Protein AF-A0A822FLK3-F1 (afdb_monomer_lite)

Radius of gyration: 13.86 Å; chains: 1; bounding box: 39×20×30 Å

Secondary structure (DSSP, 8-state):
-----------SEEEEE-EEETTEEE--TTS-EEE-SSS-EEEEEEE-GGGGSTTTTT-

InterPro domains:
  IPR013783 Immunoglobulin-like fold [G3DSA:2.60.40.10] (1-59)
  IPR014756 Immunoglobulin E-set [SSF81296] (1-48)
  IPR032640 AMP-activated protein kinase, glycogen-binding domain [PF16561] (2-52)
  IPR050827 CRP1/MDG1 DNA-binding & kinase subunit [PTHR10343] (1-58)

pLDDT: mean 88.9, std 11.25, range [54.66, 97.62]

Sequence (59 aa):
DNDFVAILELPEGEHEYKFQIDGRWEYDINEPSKDDDRNGRNNIVTVKKSDFEVMEALT

Structure (mmCIF, N/CA/C/O backbone):
data_AF-A0A822FLK3-F1
#
_entry.id   AF-A0A822FLK3-F1
#
loop_
_atom_site.group_PDB
_atom_site.id
_atom_site.type_symbol
_atom_site.label_atom_id
_atom_site.label_alt_id
_atom_site.label_comp_id
_atom_site.label_asym_id
_atom_site.label_entity_id
_atom_site.label_seq_id
_atom_site.pdbx_PDB_ins_code
_atom_site.Cartn_x
_atom_site.Cartn_y
_atom_site.Cartn_z
_atom_site.occupancy
_atom_site.B_iso_or_equiv
_atom_site.auth_seq_id
_atom_site.auth_comp_id
_atom_site.auth_asym_id
_atom_site.auth_atom_id
_atom_site.pdbx_PDB_model_num
ATOM 1 N N . ASP A 1 1 ? -8.453 3.811 -18.254 1.00 67.00 1 ASP A N 1
ATOM 2 C CA . ASP A 1 1 ? -8.114 2.373 -18.304 1.00 67.00 1 ASP A CA 1
ATOM 3 C C . ASP A 1 1 ? -6.620 2.102 -18.143 1.00 67.00 1 ASP A C 1
ATOM 5 O O . ASP A 1 1 ? -6.081 1.281 -18.866 1.00 67.00 1 ASP A O 1
ATOM 9 N N . ASN A 1 2 ? -5.948 2.752 -17.184 1.00 83.81 2 ASN A N 1
ATOM 10 C CA . ASN A 1 2 ? -4.532 2.487 -16.863 1.00 83.81 2 ASN A CA 1
ATOM 11 C C . ASN A 1 2 ? -4.332 2.188 -15.365 1.00 83.81 2 ASN A C 1
ATOM 13 O O . ASN A 1 2 ? -3.219 2.295 -14.855 1.00 83.81 2 ASN A O 1
ATOM 17 N N . ASP A 1 3 ? -5.405 1.817 -14.667 1.00 92.00 3 ASP A N 1
ATOM 18 C CA . ASP A 1 3 ? -5.367 1.593 -13.227 1.00 92.00 3 ASP A CA 1
ATOM 19 C C . ASP A 1 3 ? -5.148 0.104 -12.952 1.00 92.00 3 ASP A C 1
ATOM 21 O O . ASP A 1 3 ? -5.818 -0.757 -13.528 1.00 92.00 3 ASP A O 1
ATOM 25 N N . PHE A 1 4 ? -4.214 -0.194 -12.052 1.00 92.69 4 PHE A N 1
ATOM 26 C CA . PHE A 1 4 ? -3.985 -1.537 -11.533 1.00 92.69 4 PHE A CA 1
ATOM 27 C C . PHE A 1 4 ? -4.591 -1.616 -10.135 1.00 92.69 4 PHE A C 1
ATOM 29 O O . PHE A 1 4 ? -4.196 -0.864 -9.247 1.00 92.69 4 PHE A O 1
ATOM 36 N N . VAL A 1 5 ? -5.554 -2.518 -9.937 1.00 93.50 5 VAL A N 1
ATOM 37 C CA . VAL A 1 5 ? -6.299 -2.633 -8.677 1.00 93.50 5 VAL A CA 1
ATOM 38 C C . VAL A 1 5 ? -6.356 -4.090 -8.234 1.00 93.50 5 VAL A C 1
ATOM 40 O O . VAL A 1 5 ? -6.582 -4.989 -9.045 1.00 93.50 5 VAL A O 1
ATOM 43 N N . ALA A 1 6 ? -6.185 -4.312 -6.933 1.00 93.44 6 ALA A N 1
ATOM 44 C CA . ALA A 1 6 ? -6.422 -5.588 -6.276 1.00 93.44 6 ALA A CA 1
ATOM 45 C C . ALA A 1 6 ? -7.239 -5.359 -4.999 1.00 93.44 6 ALA A C 1
ATOM 47 O O . ALA A 1 6 ? -7.033 -4.371 -4.297 1.00 93.44 6 ALA A O 1
ATOM 48 N N . ILE A 1 7 ? -8.155 -6.280 -4.702 1.00 92.75 7 ILE A N 1
ATOM 49 C CA . ILE A 1 7 ? -8.949 -6.272 -3.469 1.00 92.75 7 ILE A CA 1
ATOM 50 C C . ILE A 1 7 ? -8.494 -7.463 -2.631 1.00 92.75 7 ILE A C 1
ATOM 52 O O . ILE A 1 7 ? -8.541 -8.602 -3.099 1.00 92.75 7 ILE A O 1
ATOM 56 N N . LEU A 1 8 ? -8.031 -7.189 -1.412 1.00 92.56 8 LEU A N 1
ATOM 57 C CA . LEU A 1 8 ? -7.584 -8.189 -0.450 1.00 92.56 8 LEU A CA 1
ATOM 58 C C . LEU A 1 8 ? -8.303 -7.975 0.882 1.00 92.56 8 LEU A C 1
ATOM 60 O O . LEU A 1 8 ? -8.434 -6.844 1.344 1.00 92.56 8 LEU A O 1
ATOM 64 N N . GLU A 1 9 ? -8.732 -9.067 1.511 1.00 91.50 9 GLU A N 1
ATOM 65 C CA . GLU A 1 9 ? -9.210 -9.040 2.893 1.00 91.50 9 GLU A CA 1
ATOM 66 C C . GLU A 1 9 ? -8.009 -9.047 3.844 1.00 91.50 9 GLU A C 1
ATOM 68 O O . GLU A 1 9 ? -7.170 -9.949 3.793 1.00 91.50 9 GLU A O 1
ATOM 73 N N . LEU A 1 10 ? -7.927 -8.040 4.713 1.00 93.38 10 LEU A N 1
ATOM 74 C CA . LEU A 1 10 ? -6.863 -7.887 5.702 1.00 93.38 10 LEU A CA 1
ATOM 75 C C . LEU A 1 10 ? -7.468 -7.782 7.111 1.00 93.38 10 LEU A C 1
ATOM 77 O O . LEU A 1 10 ? -8.514 -7.151 7.274 1.00 93.38 10 LEU A O 1
ATOM 81 N N . PRO A 1 11 ? -6.830 -8.369 8.142 1.00 94.75 11 PRO A N 1
ATOM 82 C CA . PRO A 1 11 ? -7.207 -8.130 9.535 1.00 94.75 11 PRO A CA 1
ATOM 83 C C . PRO A 1 11 ? -7.108 -6.647 9.922 1.00 94.75 11 PRO A C 1
ATOM 85 O O . PRO A 1 11 ? -6.372 -5.889 9.296 1.00 94.75 11 PRO A O 1
ATOM 88 N N . GLU A 1 12 ? -7.782 -6.238 10.998 1.00 94.88 12 GLU A N 1
ATOM 89 C CA . GLU A 1 12 ? -7.602 -4.898 11.575 1.00 94.88 12 GLU A CA 1
ATOM 90 C C . GLU A 1 12 ? -6.139 -4.675 11.990 1.00 94.88 12 GLU A C 1
ATOM 92 O O . GLU A 1 12 ? -5.502 -5.565 12.562 1.00 94.88 12 GLU A O 1
ATOM 97 N N . GLY A 1 13 ? -5.611 -3.484 11.709 1.00 95.62 13 GLY A N 1
ATOM 98 C CA . GLY A 1 13 ? -4.245 -3.107 12.057 1.00 95.62 13 GLY A CA 1
ATOM 99 C C . GLY A 1 13 ? -3.502 -2.375 10.945 1.00 95.62 13 GLY A C 1
ATOM 100 O O . GLY A 1 13 ? -4.060 -2.016 9.908 1.00 95.62 13 GLY A O 1
ATOM 101 N N . GLU A 1 14 ? -2.219 -2.127 11.199 1.00 97.00 14 GLU A N 1
ATOM 102 C CA . GLU A 1 14 ? -1.296 -1.538 10.234 1.00 97.00 14 GLU A CA 1
ATOM 103 C C . GLU A 1 14 ? -0.678 -2.629 9.355 1.00 97.00 14 GLU A C 1
ATOM 105 O O . GLU A 1 14 ? -0.133 -3.608 9.867 1.00 97.00 14 GLU A O 1
ATOM 110 N N . HIS A 1 15 ? -0.724 -2.430 8.040 1.00 96.44 15 HIS A N 1
ATOM 111 C CA . HIS A 1 15 ? -0.141 -3.334 7.054 1.00 96.44 15 HIS A CA 1
ATOM 112 C C . HIS A 1 15 ? 0.812 -2.581 6.140 1.00 96.44 15 HIS A C 1
ATOM 114 O O . HIS A 1 15 ? 0.520 -1.475 5.682 1.00 96.44 15 HIS A O 1
ATOM 120 N N . GLU A 1 16 ? 1.942 -3.211 5.847 1.00 96.69 16 GLU A N 1
ATOM 121 C CA . GLU A 1 16 ? 2.927 -2.707 4.899 1.00 96.69 16 GLU A CA 1
ATOM 122 C C . GLU A 1 16 ? 2.755 -3.356 3.539 1.00 96.69 16 GLU A C 1
ATOM 124 O O . GLU A 1 16 ? 2.560 -4.568 3.438 1.00 96.69 16 GLU A O 1
ATOM 129 N N . TYR A 1 17 ? 2.899 -2.561 2.485 1.00 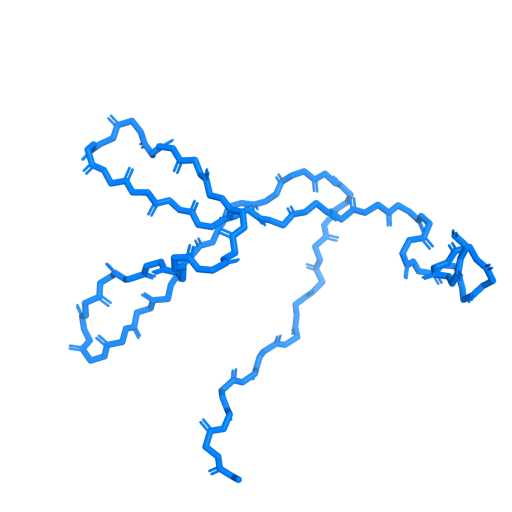95.94 17 TYR A N 1
ATOM 130 C CA . TYR A 1 17 ? 2.856 -3.060 1.121 1.00 95.94 17 TYR A CA 1
ATOM 131 C C . TYR A 1 17 ? 3.845 -2.331 0.213 1.00 95.94 17 TYR A C 1
ATOM 133 O O . TYR A 1 17 ? 4.369 -1.259 0.527 1.00 95.94 17 TYR A O 1
ATOM 141 N N . LYS A 1 18 ? 4.120 -2.957 -0.931 1.00 95.62 18 LYS A N 1
ATOM 142 C CA . LYS A 1 18 ? 4.986 -2.429 -1.983 1.00 95.62 18 LYS A CA 1
ATOM 143 C C . LYS A 1 18 ? 4.568 -3.014 -3.324 1.00 95.62 18 LYS A C 1
ATOM 145 O O . LYS A 1 18 ? 4.107 -4.155 -3.375 1.00 95.62 18 LYS A O 1
ATOM 150 N N . PHE A 1 19 ? 4.751 -2.264 -4.404 1.00 95.81 19 PHE A N 1
ATOM 151 C CA . PHE A 1 19 ? 4.420 -2.725 -5.747 1.00 95.81 19 PHE A CA 1
ATOM 152 C C . PHE A 1 19 ? 5.662 -3.252 -6.457 1.00 95.81 19 PHE A C 1
ATOM 154 O O . PHE A 1 19 ? 6.746 -2.682 -6.346 1.00 95.81 19 PHE A O 1
ATOM 161 N N . GLN A 1 20 ? 5.502 -4.337 -7.215 1.00 95.88 20 GLN A N 1
ATOM 162 C CA . GLN A 1 20 ? 6.530 -4.790 -8.144 1.00 95.88 20 GLN A CA 1
ATOM 163 C C . GLN A 1 20 ? 6.168 -4.332 -9.561 1.00 95.88 20 GLN A C 1
ATOM 165 O O . GLN A 1 20 ? 5.310 -4.932 -10.205 1.00 95.88 20 GLN A O 1
ATOM 170 N N . ILE A 1 21 ? 6.824 -3.276 -10.043 1.00 95.56 21 ILE A N 1
ATOM 171 C CA . ILE A 1 21 ? 6.591 -2.676 -11.363 1.00 95.56 21 ILE A CA 1
ATOM 172 C C . ILE A 1 21 ? 7.783 -3.025 -12.251 1.00 95.56 21 ILE A C 1
ATOM 174 O O . ILE A 1 21 ? 8.923 -2.699 -11.924 1.00 95.56 21 ILE A O 1
ATOM 178 N N . ASP A 1 22 ? 7.537 -3.753 -13.342 1.00 95.94 22 ASP A N 1
ATOM 179 C CA . ASP A 1 22 ? 8.575 -4.196 -14.286 1.00 95.94 22 ASP A CA 1
ATOM 180 C C . ASP A 1 22 ? 9.781 -4.880 -13.607 1.00 95.94 22 ASP A C 1
ATOM 182 O O . ASP A 1 22 ? 10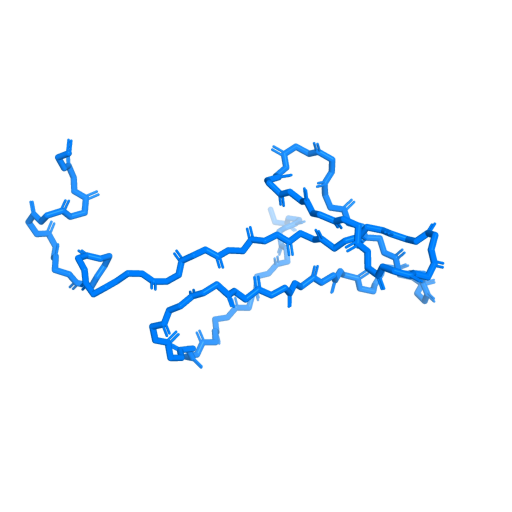.945 -4.685 -13.964 1.00 95.94 22 ASP A O 1
ATOM 186 N N . GLY A 1 23 ? 9.501 -5.687 -12.577 1.00 96.12 23 GLY A N 1
ATOM 187 C CA . GLY A 1 23 ? 10.509 -6.426 -11.810 1.00 96.12 23 GLY A CA 1
ATOM 188 C C . GLY A 1 23 ? 11.231 -5.613 -10.730 1.00 96.12 23 GLY A C 1
ATOM 189 O O . GLY A 1 23 ? 12.090 -6.166 -10.041 1.00 96.12 23 GLY A O 1
ATOM 190 N N . ARG A 1 24 ? 10.882 -4.337 -10.537 1.00 94.94 24 ARG A N 1
ATOM 191 C CA . ARG A 1 24 ? 11.451 -3.459 -9.503 1.00 94.94 24 ARG A CA 1
ATOM 192 C C . ARG A 1 24 ? 10.462 -3.226 -8.372 1.00 94.94 24 ARG A C 1
ATOM 194 O O . ARG A 1 24 ? 9.271 -3.078 -8.611 1.00 94.94 24 ARG A O 1
ATOM 201 N N . TRP A 1 25 ? 10.969 -3.203 -7.144 1.00 94.56 25 TRP A N 1
ATOM 202 C CA . TRP A 1 25 ? 10.175 -2.923 -5.952 1.00 94.56 25 TRP A CA 1
ATOM 203 C C . TRP A 1 25 ? 10.086 -1.419 -5.720 1.00 94.56 25 TRP A C 1
ATOM 205 O O . TRP A 1 25 ? 11.072 -0.801 -5.324 1.00 94.56 25 TRP A O 1
ATOM 215 N N . GLU A 1 26 ? 8.895 -0.865 -5.895 1.00 95.12 26 GLU A N 1
ATOM 216 C CA . GLU A 1 26 ? 8.606 0.564 -5.806 1.00 95.12 26 GLU A CA 1
ATOM 217 C C . GLU A 1 26 ? 7.511 0.814 -4.762 1.00 95.12 26 GLU A C 1
ATOM 219 O O . GLU A 1 26 ? 6.584 0.016 -4.607 1.00 95.12 26 GLU A 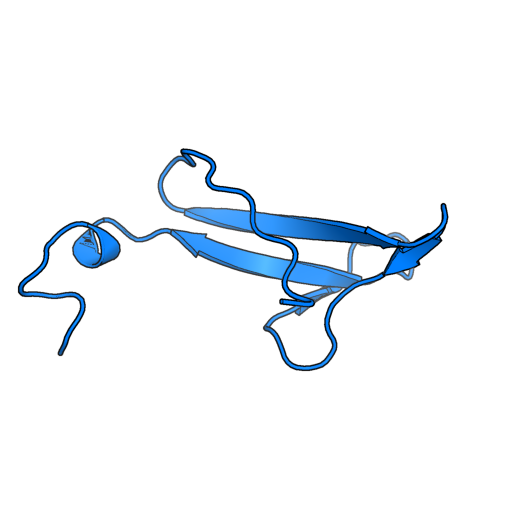O 1
ATOM 224 N N . TYR A 1 27 ? 7.626 1.921 -4.032 1.00 95.81 27 TYR A N 1
ATOM 225 C CA . TYR A 1 27 ? 6.578 2.424 -3.142 1.00 95.81 27 TYR A CA 1
ATOM 226 C C . TYR A 1 27 ? 6.012 3.715 -3.742 1.00 95.81 27 TYR A C 1
ATOM 228 O O . TYR A 1 27 ? 6.724 4.437 -4.443 1.00 95.81 27 TYR A O 1
ATOM 236 N N . ASP A 1 28 ? 4.748 4.019 -3.477 1.00 95.44 28 ASP A N 1
ATOM 237 C CA . ASP A 1 28 ? 4.145 5.285 -3.874 1.00 95.44 28 ASP A CA 1
ATOM 238 C C . ASP A 1 28 ? 4.600 6.401 -2.927 1.00 95.44 28 ASP A C 1
ATOM 240 O O . ASP A 1 28 ? 4.389 6.340 -1.716 1.00 95.44 28 ASP A O 1
ATOM 244 N N . ILE A 1 29 ? 5.233 7.435 -3.474 1.00 94.81 29 ILE A N 1
ATOM 245 C CA . ILE A 1 29 ? 5.712 8.591 -2.708 1.00 94.81 29 ILE A CA 1
ATOM 246 C C . ILE A 1 29 ? 4.574 9.476 -2.177 1.00 94.81 29 ILE A C 1
ATOM 248 O O . ILE A 1 29 ? 4.795 10.260 -1.254 1.00 94.81 29 ILE A O 1
ATOM 252 N N . ASN A 1 30 ? 3.376 9.370 -2.752 1.00 96.31 30 ASN A N 1
ATOM 253 C CA . ASN A 1 30 ? 2.223 10.183 -2.372 1.00 96.31 30 ASN A CA 1
ATOM 254 C C . ASN A 1 30 ? 1.407 9.560 -1.232 1.00 96.31 30 ASN A C 1
ATOM 256 O O . ASN A 1 30 ? 0.593 10.252 -0.626 1.00 96.31 30 ASN A O 1
ATOM 260 N N . GLU A 1 31 ? 1.647 8.286 -0.921 1.00 96.38 31 GLU A N 1
ATOM 261 C CA . GLU A 1 31 ? 0.951 7.546 0.130 1.00 96.38 31 GLU A CA 1
ATOM 262 C C . GLU A 1 31 ? 1.796 7.456 1.416 1.00 96.38 31 GLU A C 1
ATOM 264 O O . GLU A 1 31 ? 3.035 7.525 1.369 1.00 96.38 31 GLU A O 1
ATOM 269 N N . PRO A 1 32 ? 1.166 7.262 2.592 1.00 97.06 32 PRO A N 1
ATOM 270 C CA . PRO A 1 32 ? 1.884 7.013 3.837 1.00 97.06 32 PRO A CA 1
ATOM 271 C C . PRO A 1 32 ? 2.901 5.876 3.685 1.00 97.06 32 PRO A C 1
ATOM 273 O O . PRO A 1 32 ? 2.632 4.864 3.038 1.00 97.06 32 PRO A O 1
ATOM 276 N N . SER A 1 33 ? 4.090 6.040 4.268 1.00 96.94 33 SER A N 1
ATOM 277 C CA . SER A 1 33 ? 5.182 5.066 4.158 1.00 96.94 33 SER A CA 1
ATOM 278 C C . SER A 1 33 ? 6.133 5.112 5.351 1.00 96.94 33 SER A C 1
ATOM 280 O O . SER A 1 33 ? 6.353 6.175 5.940 1.00 96.94 33 SER A O 1
ATOM 282 N N . LYS A 1 34 ? 6.759 3.974 5.664 1.00 96.38 34 LYS A N 1
ATOM 283 C CA . LYS A 1 34 ? 7.824 3.844 6.675 1.00 96.38 34 LYS A CA 1
ATOM 284 C C . LYS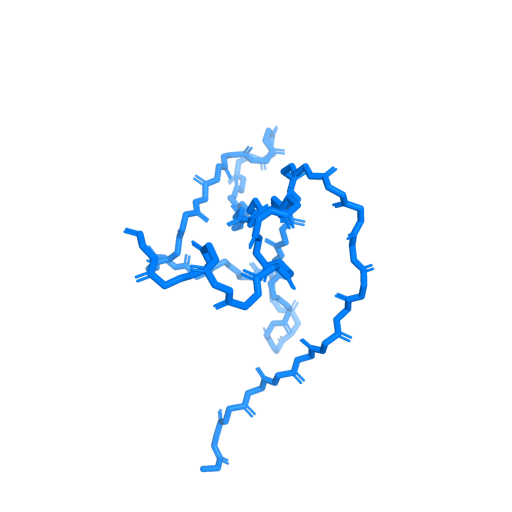 A 1 34 ? 9.042 3.121 6.125 1.00 96.38 34 LYS A C 1
ATOM 286 O O . LYS A 1 34 ? 8.973 2.484 5.074 1.00 96.38 34 LYS A O 1
ATOM 291 N N . ASP A 1 35 ? 10.149 3.268 6.841 1.00 95.56 35 ASP A N 1
ATOM 292 C CA . ASP A 1 35 ? 11.389 2.561 6.551 1.00 95.56 35 ASP A CA 1
ATOM 293 C C . ASP A 1 35 ? 11.234 1.063 6.848 1.00 95.56 35 ASP A C 1
ATOM 295 O O . ASP A 1 35 ? 10.607 0.680 7.834 1.00 95.56 35 ASP A O 1
ATOM 299 N N . ASP A 1 36 ? 11.798 0.222 5.980 1.00 89.19 36 ASP A N 1
ATOM 300 C CA . ASP A 1 36 ? 11.710 -1.246 6.050 1.00 89.19 36 ASP A CA 1
ATOM 301 C C . ASP A 1 36 ? 12.900 -1.905 6.780 1.00 89.19 36 ASP A C 1
ATOM 303 O O . ASP A 1 36 ? 13.155 -3.103 6.621 1.00 89.19 36 ASP A O 1
ATOM 307 N N . ASP A 1 37 ? 13.676 -1.110 7.525 1.00 88.25 37 ASP A N 1
ATOM 308 C CA . ASP A 1 37 ? 14.933 -1.478 8.199 1.00 88.25 37 ASP A CA 1
ATOM 309 C C . ASP A 1 37 ? 16.039 -2.042 7.278 1.00 88.25 37 ASP A C 1
ATOM 311 O O . ASP A 1 37 ? 17.077 -2.523 7.742 1.00 88.25 37 ASP A O 1
ATOM 315 N N . ARG A 1 38 ? 15.861 -1.972 5.952 1.00 87.50 38 ARG A N 1
ATOM 316 C CA . ARG A 1 38 ? 16.795 -2.474 4.928 1.00 87.50 38 ARG A CA 1
ATOM 317 C C . ARG A 1 38 ? 17.186 -1.391 3.924 1.00 87.50 38 ARG A C 1
ATOM 319 O O . ARG A 1 38 ? 17.566 -1.696 2.793 1.00 87.50 38 ARG A O 1
ATOM 326 N N . ASN A 1 39 ? 17.147 -0.130 4.357 1.00 84.06 39 ASN A N 1
ATOM 327 C CA . ASN A 1 39 ? 17.349 1.068 3.533 1.00 84.06 39 ASN A CA 1
ATOM 328 C C . ASN A 1 39 ? 16.319 1.228 2.398 1.00 84.06 39 ASN A C 1
ATOM 330 O O . ASN A 1 39 ? 16.582 1.934 1.423 1.00 84.06 39 ASN A O 1
ATOM 334 N N . GLY A 1 40 ? 15.163 0.573 2.499 1.00 88.00 40 GLY A N 1
ATOM 335 C CA . GLY A 1 40 ? 14.011 0.778 1.637 1.00 88.00 40 GLY A CA 1
ATOM 336 C C . GLY A 1 40 ? 12.846 1.403 2.401 1.00 88.00 40 GLY A C 1
ATOM 337 O O . GLY A 1 40 ? 12.888 1.593 3.615 1.00 88.00 40 GLY A O 1
ATOM 338 N N . ARG A 1 41 ? 11.787 1.737 1.662 1.00 96.44 41 ARG A N 1
ATOM 339 C CA . ARG A 1 41 ? 10.503 2.169 2.222 1.00 96.44 41 ARG A CA 1
ATOM 340 C C . ARG A 1 41 ? 9.375 1.297 1.696 1.00 96.44 41 ARG A C 1
ATOM 342 O O . ARG A 1 41 ? 9.430 0.868 0.537 1.00 96.44 41 ARG A O 1
ATOM 349 N N . ASN A 1 42 ? 8.377 1.083 2.542 1.00 97.38 42 ASN A N 1
ATOM 350 C CA . ASN A 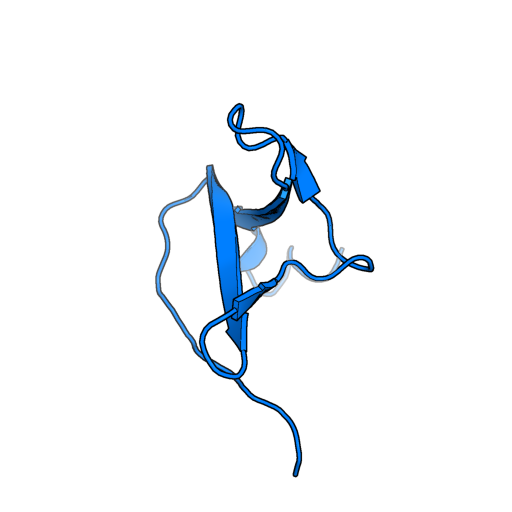1 42 ? 7.111 0.436 2.215 1.00 97.38 42 ASN A CA 1
ATOM 351 C C . ASN A 1 42 ? 5.978 1.431 2.434 1.00 97.38 42 ASN A C 1
ATOM 353 O O . ASN A 1 42 ? 6.046 2.252 3.353 1.00 97.38 42 ASN A O 1
ATOM 357 N N . ASN A 1 43 ? 4.932 1.346 1.617 1.00 97.56 43 ASN A N 1
ATOM 358 C CA . ASN A 1 43 ? 3.697 2.051 1.915 1.00 97.56 43 ASN A CA 1
ATOM 359 C C . ASN A 1 43 ? 2.979 1.397 3.091 1.00 97.56 43 ASN A C 1
ATOM 361 O O . ASN A 1 43 ? 3.1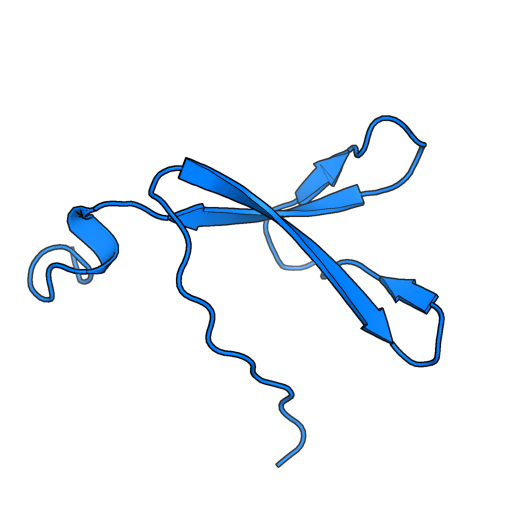68 0.212 3.366 1.00 97.56 43 ASN A O 1
ATOM 365 N N . ILE A 1 44 ? 2.149 2.179 3.772 1.00 97.62 44 ILE A N 1
ATOM 366 C CA . ILE A 1 44 ? 1.362 1.747 4.919 1.00 97.62 44 ILE A CA 1
ATOM 367 C C . ILE A 1 44 ? -0.113 1.963 4.621 1.00 97.62 44 ILE A C 1
ATOM 369 O O . ILE A 1 44 ? -0.508 3.022 4.137 1.00 97.62 44 ILE A O 1
ATOM 373 N N . VAL A 1 45 ? -0.930 0.984 4.988 1.00 95.69 45 VAL A N 1
ATOM 374 C CA . VAL A 1 45 ? -2.379 1.135 5.109 1.00 95.69 45 VAL A CA 1
ATOM 375 C C . VAL A 1 45 ? -2.806 0.727 6.515 1.00 95.69 45 VAL A C 1
ATOM 377 O O . VAL A 1 45 ? -2.297 -0.243 7.076 1.00 95.69 45 VAL A O 1
ATOM 380 N N . THR A 1 46 ? -3.726 1.480 7.113 1.00 95.69 46 THR A N 1
ATOM 381 C CA . THR A 1 46 ? -4.339 1.116 8.394 1.00 95.69 46 THR A CA 1
ATOM 382 C C . THR A 1 46 ? -5.766 0.675 8.132 1.00 95.69 46 THR A C 1
ATOM 384 O O . THR A 1 46 ? -6.571 1.478 7.679 1.00 95.69 46 THR A O 1
ATOM 387 N N . VAL A 1 47 ? -6.067 -0.584 8.436 1.00 94.19 47 VAL A N 1
ATOM 388 C CA . VAL A 1 47 ? -7.421 -1.136 8.372 1.00 94.19 47 VAL A CA 1
ATOM 389 C C . VAL A 1 47 ? -8.059 -0.952 9.739 1.00 94.19 47 VAL A C 1
ATOM 391 O O . VAL A 1 47 ? -7.574 -1.527 10.716 1.00 94.19 47 VAL A O 1
ATOM 394 N N . LYS A 1 48 ? -9.124 -0.153 9.819 1.00 89.81 48 LYS A N 1
ATOM 395 C CA . LYS A 1 48 ? -9.912 0.058 11.038 1.00 89.81 48 LYS A CA 1
ATOM 396 C C . LYS A 1 48 ? -11.274 -0.598 10.900 1.00 89.81 48 LYS A C 1
ATOM 398 O O . LYS A 1 48 ? -11.853 -0.655 9.820 1.00 89.81 48 LYS A O 1
ATOM 403 N N . LYS A 1 49 ? -11.847 -1.024 12.024 1.00 78.50 49 LYS A N 1
ATOM 404 C CA . LYS A 1 49 ? -13.207 -1.575 12.039 1.00 78.50 49 LYS A CA 1
ATOM 405 C C . LYS A 1 49 ? -14.260 -0.589 11.499 1.00 78.50 49 LYS A C 1
ATOM 407 O O . LYS A 1 49 ? -15.176 -1.015 10.801 1.00 78.50 49 LYS A O 1
ATOM 412 N N . SER A 1 50 ? -14.085 0.708 11.763 1.00 78.56 50 SER A N 1
ATOM 413 C CA . SER A 1 50 ? -14.949 1.791 11.266 1.00 78.56 50 SER A CA 1
ATOM 414 C C . SER A 1 50 ? -14.965 1.910 9.740 1.00 78.56 50 SER A C 1
ATOM 416 O O . SER A 1 50 ? -15.954 2.366 9.179 1.00 78.56 50 SER A O 1
ATOM 418 N N . ASP A 1 51 ? -13.912 1.459 9.047 1.00 76.00 51 ASP A N 1
ATOM 419 C CA . ASP A 1 51 ? -13.817 1.556 7.582 1.00 76.00 51 ASP A CA 1
ATOM 420 C C . ASP A 1 51 ? -14.852 0.659 6.877 1.00 76.00 51 ASP A C 1
ATOM 422 O O . ASP A 1 51 ? -15.186 0.867 5.711 1.00 76.00 51 ASP A O 1
ATOM 426 N N . PHE A 1 52 ? -15.394 -0.328 7.595 1.00 74.88 52 PHE A N 1
ATOM 427 C CA . PHE A 1 52 ? -16.429 -1.239 7.105 1.00 74.88 52 PHE A CA 1
ATOM 428 C C . PHE A 1 52 ? -17.845 -0.801 7.501 1.00 74.88 52 PHE A C 1
ATOM 430 O O . PHE A 1 52 ? -18.830 -1.307 6.956 1.00 74.88 52 PHE A O 1
ATOM 437 N N . GLU A 1 53 ? -17.972 0.141 8.436 1.00 75.88 53 GLU A N 1
ATOM 438 C CA . GLU A 1 53 ? -19.252 0.693 8.857 1.00 75.88 53 GLU A CA 1
ATOM 439 C C . GLU A 1 53 ? -19.563 1.924 7.996 1.00 75.88 53 GLU A C 1
ATOM 441 O O . GLU A 1 53 ? -19.037 3.012 8.203 1.00 75.88 53 GLU A O 1
ATOM 446 N N . VAL A 1 54 ? -20.448 1.746 7.008 1.00 68.00 54 VAL A N 1
ATOM 447 C CA . VAL A 1 54 ? -20.784 2.743 5.963 1.00 68.00 54 VAL A CA 1
ATOM 448 C C . VAL A 1 54 ? -21.111 4.141 6.514 1.00 68.00 54 VAL A C 1
ATOM 450 O O . VAL A 1 54 ? -20.913 5.138 5.827 1.00 68.00 54 VAL A O 1
ATOM 453 N N . MET A 1 55 ? -21.617 4.221 7.746 1.00 61.72 55 MET A N 1
ATOM 454 C CA . MET A 1 55 ? -21.987 5.482 8.395 1.00 61.72 55 MET A CA 1
ATOM 455 C C . MET A 1 55 ? -20.805 6.181 9.089 1.00 61.72 55 MET A C 1
ATOM 457 O O . MET A 1 55 ? -20.839 7.401 9.208 1.00 61.72 55 MET A O 1
ATOM 461 N N . GLU A 1 56 ? -19.776 5.445 9.523 1.00 59.50 56 GLU A N 1
ATOM 462 C CA . GLU A 1 56 ? -18.587 5.992 10.201 1.00 59.50 56 GLU A CA 1
ATOM 463 C C . GLU A 1 56 ? -17.445 6.301 9.220 1.00 59.50 56 GLU A C 1
ATOM 465 O O . GLU A 1 56 ? -16.652 7.203 9.465 1.00 59.50 56 GLU A O 1
ATOM 470 N N . ALA A 1 57 ? -17.397 5.629 8.065 1.00 63.91 57 ALA A N 1
ATOM 471 C CA . ALA A 1 57 ? -16.386 5.871 7.029 1.00 63.91 57 ALA A CA 1
ATOM 472 C C . ALA A 1 57 ? -16.497 7.252 6.333 1.00 63.91 57 ALA A C 1
ATOM 474 O O . ALA A 1 57 ? -15.634 7.612 5.533 1.00 63.91 57 ALA A O 1
ATOM 475 N N . LEU A 1 58 ? -17.568 8.014 6.597 1.00 64.06 58 LEU A N 1
ATOM 476 C CA . LEU A 1 58 ? -17.865 9.312 5.967 1.00 64.06 58 LEU A CA 1
ATOM 477 C C . LEU A 1 58 ? -17.716 10.523 6.907 1.00 64.06 58 LEU A C 1
ATOM 479 O O . LEU A 1 58 ? -17.925 11.652 6.454 1.00 64.06 58 LEU A O 1
ATOM 483 N N . THR A 1 59 ? -17.415 10.307 8.190 1.00 54.66 59 THR A N 1
ATOM 484 C CA . THR A 1 59 ? -17.292 11.365 9.215 1.00 54.66 59 THR A CA 1
ATOM 485 C C . THR A 1 59 ? -15.848 11.627 9.593 1.00 54.66 59 THR A C 1
ATOM 487 O O . THR A 1 59 ? -15.487 12.821 9.692 1.00 54.66 59 THR A O 1
#

Foldseek 3Di:
DPDDDDDDDDDAAKDWAWDQDPNDTHEDPVADWDDPVPRDITGIDGDDPLCPVPVSVVD

Organism: NCBI:txid392032